Protein AF-U3TZX8-F1 (afdb_monomer_lite)

Foldseek 3Di:
DKDKDKDWDWDDDPWTKIKMKMKMKDKDKFQAPPQLAQAPPPHDDPPDDRGDDGSIFIKMKIKIKMWMWTCPDPFKIKIWMKMWIQMPQQGIDIKTKIWMWGDDPDWKIKIKIKIKDWADDDRQQQDQSRKDKDQQPPDPPDNGIDMDGRHSNDHIDIDIDIDIDMGTHDPHD

Radius of gyration: 23.73 Å; chains: 1; bounding box: 61×24×63 Å

pLDDT: mean 90.84, std 7.26, range [44.66, 97.81]

Structure (mmCIF, N/CA/C/O backbone):
data_AF-U3TZX8-F1
#
_entry.id   AF-U3TZX8-F1
#
loop_
_atom_site.group_PDB
_atom_site.id
_atom_site.type_symbol
_atom_site.label_atom_id
_atom_site.label_alt_id
_atom_site.label_comp_id
_atom_site.label_asym_id
_atom_site.label_entity_id
_atom_site.label_seq_id
_atom_site.pdbx_PDB_ins_code
_atom_site.Cartn_x
_atom_site.Cartn_y
_atom_site.Cartn_z
_atom_site.occupancy
_atom_site.B_iso_or_equiv
_atom_site.auth_seq_id
_atom_site.auth_comp_id
_atom_site.auth_asym_id
_atom_site.auth_atom_id
_atom_site.pdbx_PDB_model_num
ATOM 1 N N . MET A 1 1 ? -4.456 10.167 -11.761 1.00 82.31 1 MET A N 1
ATOM 2 C CA . MET A 1 1 ? -5.877 10.343 -11.396 1.00 82.31 1 MET A CA 1
ATOM 3 C C . MET A 1 1 ? -6.185 9.375 -10.271 1.00 82.31 1 MET A C 1
ATOM 5 O O . MET A 1 1 ? -5.706 8.251 -10.343 1.00 82.31 1 MET A O 1
ATOM 9 N N . LEU A 1 2 ? -6.918 9.809 -9.247 1.00 90.56 2 LEU A N 1
ATOM 10 C CA . LEU A 1 2 ? -7.401 8.951 -8.166 1.00 90.56 2 LEU A CA 1
ATOM 11 C C . LEU A 1 2 ? -8.924 9.084 -8.114 1.00 90.56 2 LEU A C 1
ATOM 13 O O . LEU A 1 2 ? -9.435 10.202 -8.102 1.00 90.56 2 LEU A O 1
ATOM 17 N N . LEU A 1 3 ? -9.617 7.954 -8.120 1.00 92.56 3 LEU A N 1
ATOM 18 C CA . LEU A 1 3 ? -11.042 7.842 -7.849 1.00 92.56 3 LEU A CA 1
ATOM 19 C C . LEU A 1 3 ? -11.211 6.993 -6.594 1.00 92.56 3 LEU A C 1
ATOM 21 O O . LEU A 1 3 ? -10.535 5.979 -6.447 1.00 92.56 3 LEU A O 1
ATOM 25 N N . HIS A 1 4 ? -12.092 7.434 -5.706 1.00 94.56 4 HIS A N 1
ATOM 26 C CA . HIS A 1 4 ? -12.350 6.822 -4.407 1.00 94.56 4 HIS A CA 1
ATOM 27 C C . HIS A 1 4 ? -13.847 6.841 -4.141 1.00 94.56 4 HIS A C 1
ATOM 29 O O . HIS A 1 4 ? -14.499 7.856 -4.397 1.00 94.56 4 HIS A O 1
ATOM 35 N N . SER A 1 5 ? -14.383 5.737 -3.638 1.00 96.38 5 SER A N 1
ATOM 36 C CA . SER A 1 5 ? -15.762 5.654 -3.176 1.00 96.38 5 SER A CA 1
ATOM 37 C C . SER A 1 5 ? -15.844 4.685 -2.011 1.00 96.38 5 SER A C 1
ATOM 39 O O . SER A 1 5 ? -15.346 3.567 -2.101 1.00 96.38 5 SER A O 1
ATOM 41 N N . GLU A 1 6 ? -16.539 5.085 -0.955 1.00 96.44 6 GLU A N 1
ATOM 42 C CA . GLU A 1 6 ? -16.772 4.255 0.223 1.00 96.44 6 GLU A CA 1
ATOM 43 C C . GLU A 1 6 ? -18.182 4.469 0.769 1.00 96.44 6 GLU A C 1
ATOM 45 O O . GLU A 1 6 ? -18.816 5.497 0.516 1.00 96.44 6 GLU A O 1
ATOM 50 N N . ILE A 1 7 ? -18.680 3.468 1.488 1.00 97.19 7 ILE A N 1
ATOM 51 C CA . ILE A 1 7 ? -19.959 3.493 2.190 1.00 97.19 7 ILE A CA 1
ATOM 52 C C . ILE A 1 7 ? -19.735 2.857 3.559 1.00 97.19 7 ILE A C 1
ATOM 54 O O . ILE A 1 7 ? -19.183 1.760 3.640 1.00 97.19 7 ILE A O 1
ATOM 58 N N . SER A 1 8 ? -20.212 3.522 4.610 1.00 96.69 8 SER A N 1
ATOM 59 C CA . SER A 1 8 ? -20.220 2.995 5.976 1.00 96.69 8 SER A CA 1
ATOM 60 C C . SER A 1 8 ? -21.650 2.690 6.407 1.00 96.69 8 SER A C 1
ATOM 62 O O . SER A 1 8 ? -22.543 3.531 6.287 1.00 96.69 8 SER A O 1
ATOM 64 N N . LEU A 1 9 ? -21.870 1.472 6.887 1.00 96.38 9 LEU A N 1
ATOM 65 C CA . LEU A 1 9 ? -23.168 0.940 7.273 1.00 96.38 9 LEU A CA 1
ATOM 66 C C . LEU A 1 9 ? -23.112 0.534 8.748 1.00 96.38 9 LEU A C 1
ATOM 68 O O . LEU A 1 9 ? -22.442 -0.449 9.067 1.00 96.38 9 LEU A O 1
ATOM 72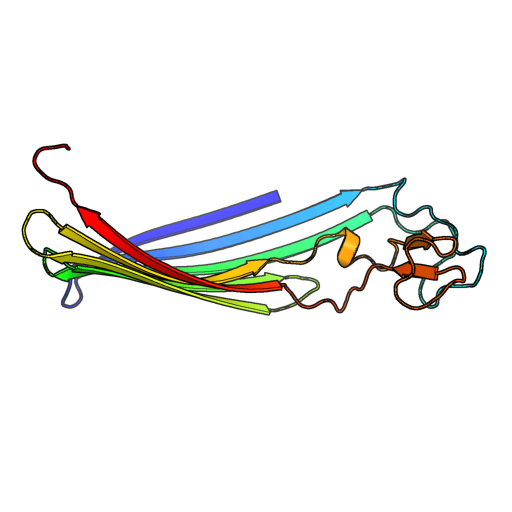 N N . PRO A 1 10 ? -23.795 1.261 9.647 1.00 96.38 10 PRO A N 1
ATOM 73 C CA . PRO A 1 10 ? -23.984 0.810 11.016 1.00 96.38 10 PRO A CA 1
ATOM 74 C C . PRO A 1 10 ? -25.050 -0.292 11.054 1.00 96.38 10 PRO A C 1
ATOM 76 O O . PRO A 1 10 ? -26.106 -0.174 10.426 1.00 96.38 10 PRO A O 1
ATOM 79 N N . PHE A 1 11 ? -24.780 -1.366 11.786 1.00 95.19 11 PHE A N 1
ATOM 80 C CA . PHE A 1 11 ? -25.705 -2.476 11.991 1.00 95.19 11 PHE A CA 1
ATOM 81 C C . PHE A 1 11 ? -25.390 -3.209 13.296 1.00 95.19 11 PHE A C 1
ATOM 83 O O . PHE A 1 11 ? -24.333 -3.032 13.895 1.00 95.19 11 PHE A O 1
ATOM 90 N N . GLU A 1 12 ? -26.325 -4.041 13.739 1.00 95.25 12 GLU A N 1
ATOM 91 C CA . GLU A 1 12 ? -26.188 -4.810 14.970 1.00 95.25 12 GLU A CA 1
ATOM 92 C C . GLU A 1 12 ? -26.341 -6.297 14.645 1.00 95.25 12 GLU A C 1
ATOM 94 O O . GLU A 1 12 ? -27.360 -6.730 14.099 1.00 95.25 12 GLU A O 1
ATOM 99 N N . LEU A 1 13 ? -25.311 -7.085 14.951 1.00 90.31 13 LEU A N 1
ATOM 100 C CA . LEU A 1 13 ? -25.336 -8.540 14.809 1.00 90.31 13 LEU A CA 1
ATOM 101 C C . LEU A 1 13 ? -24.663 -9.178 16.024 1.00 90.31 13 LEU A C 1
ATOM 103 O O . LEU A 1 13 ? -23.505 -9.582 15.985 1.00 90.31 13 LEU A O 1
ATOM 107 N N . GLY A 1 14 ? -25.391 -9.224 17.138 1.00 92.31 14 GLY A N 1
ATOM 108 C CA . GLY A 1 14 ? -24.867 -9.654 18.439 1.00 92.31 14 GLY A CA 1
ATOM 109 C C . GLY A 1 14 ? -24.017 -8.589 19.138 1.00 92.31 14 GLY A C 1
ATOM 110 O O . GLY A 1 14 ? -24.032 -8.529 20.362 1.00 92.31 14 GLY A O 1
ATOM 111 N N . VAL A 1 15 ? -23.339 -7.737 18.369 1.00 95.00 15 VAL A N 1
ATOM 112 C CA . VAL A 1 15 ? -22.621 -6.539 18.815 1.00 95.00 15 VAL A CA 1
ATOM 113 C C . VAL A 1 15 ? -22.952 -5.366 17.892 1.00 95.00 15 VAL A C 1
ATOM 115 O O . VAL A 1 15 ? -23.339 -5.580 16.735 1.00 95.00 15 VAL A O 1
ATOM 118 N N . ASN A 1 16 ? -22.792 -4.139 18.389 1.00 96.25 16 ASN A N 1
ATOM 119 C CA . ASN A 1 16 ? -22.847 -2.950 17.544 1.00 96.25 16 ASN A CA 1
ATOM 120 C C . ASN A 1 16 ? -21.611 -2.921 16.654 1.00 96.25 16 ASN A C 1
ATOM 122 O O . ASN A 1 16 ? -20.487 -3.088 17.132 1.00 96.25 16 ASN A O 1
ATOM 126 N N . GLN A 1 17 ? -21.811 -2.704 15.360 1.00 96.06 17 GLN A N 1
ATOM 127 C CA . GLN A 1 17 ? -20.701 -2.655 14.428 1.00 96.06 17 GLN A CA 1
ATOM 128 C C . GLN A 1 17 ? -20.973 -1.743 13.238 1.00 96.06 17 GLN A C 1
ATOM 130 O O . GLN A 1 17 ? -22.113 -1.487 12.851 1.00 96.06 17 GLN A O 1
ATOM 135 N N . THR A 1 18 ? -19.901 -1.201 12.672 1.00 97.62 18 THR A N 1
ATOM 136 C CA . THR A 1 18 ? -19.956 -0.360 11.476 1.00 97.62 18 THR A CA 1
ATOM 137 C C . THR A 1 18 ? -19.067 -0.961 10.404 1.00 97.62 18 THR A C 1
ATOM 139 O O . THR A 1 18 ? -17.842 -0.867 10.490 1.00 97.62 18 THR A O 1
ATOM 142 N N . ALA A 1 19 ? -19.688 -1.523 9.367 1.00 97.06 19 ALA A N 1
ATOM 143 C CA . ALA A 1 19 ? -18.966 -2.025 8.207 1.00 97.06 19 ALA A CA 1
ATOM 144 C C . ALA A 1 19 ? -18.706 -0.888 7.224 1.00 97.06 19 ALA A C 1
ATOM 146 O O . ALA A 1 19 ? -19.629 -0.183 6.819 1.00 97.06 19 ALA A O 1
ATOM 147 N N . THR A 1 20 ? -17.462 -0.755 6.786 1.00 97.75 20 THR A N 1
ATOM 148 C CA . THR A 1 20 ? -17.052 0.137 5.706 1.00 97.75 20 THR A CA 1
ATOM 149 C C . THR A 1 20 ? -16.625 -0.691 4.505 1.00 97.75 20 THR A C 1
ATOM 151 O O . THR A 1 20 ? -15.752 -1.551 4.589 1.00 97.75 20 THR A O 1
ATOM 154 N N . LEU A 1 21 ? -17.243 -0.422 3.361 1.00 97.56 21 LEU A N 1
ATOM 155 C CA . LEU A 1 21 ? -16.902 -1.032 2.082 1.00 97.56 21 LEU A CA 1
ATOM 156 C C . LEU A 1 21 ? -16.481 0.071 1.127 1.00 97.56 21 LEU A C 1
ATOM 158 O O . LEU A 1 21 ? -17.190 1.067 0.982 1.00 97.56 21 LEU A O 1
ATOM 162 N N . GLY A 1 22 ? -15.362 -0.118 0.439 1.00 97.25 22 GLY A N 1
ATOM 163 C CA . GLY A 1 22 ? -14.889 0.877 -0.504 1.00 97.25 22 GLY A CA 1
ATOM 164 C C . GLY A 1 22 ? -14.098 0.316 -1.666 1.00 97.25 22 GLY A C 1
ATOM 165 O O . GLY A 1 22 ? -13.696 -0.850 -1.716 1.00 97.25 22 GLY A O 1
ATOM 166 N N . THR A 1 23 ? -13.919 1.184 -2.650 1.00 97.50 23 THR A N 1
ATOM 167 C CA . THR A 1 23 ? -13.171 0.924 -3.867 1.00 97.50 23 THR A CA 1
ATOM 168 C C . THR A 1 23 ? -12.342 2.141 -4.235 1.00 97.50 23 THR A C 1
ATOM 170 O O . THR A 1 23 ? -12.775 3.286 -4.091 1.00 97.50 23 THR A O 1
ATOM 173 N N . GLU A 1 24 ? -11.146 1.883 -4.747 1.00 97.00 24 GLU A N 1
ATOM 174 C CA . GLU A 1 24 ? -10.242 2.907 -5.246 1.00 97.00 24 GLU A CA 1
ATOM 175 C C . GLU A 1 24 ? -9.742 2.538 -6.637 1.00 97.00 24 GLU A C 1
ATOM 177 O O . GLU A 1 24 ? -9.511 1.374 -6.958 1.00 97.00 24 GLU A O 1
ATOM 182 N N . TRP A 1 25 ? -9.515 3.547 -7.467 1.00 96.00 25 TRP A N 1
ATOM 183 C CA . TRP A 1 25 ? -8.799 3.393 -8.723 1.00 96.00 25 TRP A CA 1
ATOM 184 C C . TRP A 1 25 ? -7.777 4.511 -8.875 1.00 96.00 25 TRP A C 1
ATOM 186 O O . TRP A 1 25 ? -8.111 5.697 -8.899 1.00 96.00 25 TRP A O 1
ATOM 196 N N . ASN A 1 26 ? -6.508 4.133 -8.982 1.00 95.06 26 ASN A N 1
ATOM 197 C CA . ASN A 1 26 ? -5.388 5.041 -9.145 1.00 95.06 26 ASN A CA 1
ATOM 198 C C . ASN A 1 26 ? -4.704 4.791 -10.489 1.00 95.06 26 ASN A C 1
ATOM 200 O O . ASN A 1 26 ? -4.195 3.706 -10.743 1.00 95.06 26 ASN A O 1
ATOM 204 N N . GLN A 1 27 ? -4.647 5.814 -11.335 1.00 94.06 27 GLN A N 1
ATOM 205 C CA . GLN A 1 27 ? -3.890 5.797 -12.583 1.00 94.06 27 GLN A CA 1
ATOM 206 C C . GLN A 1 27 ? -2.715 6.771 -12.487 1.00 94.06 27 GLN A C 1
ATOM 208 O O . GLN A 1 27 ? -2.909 7.979 -12.296 1.00 94.06 27 GLN A O 1
ATOM 213 N N . GLN A 1 28 ? -1.505 6.262 -12.697 1.00 92.12 28 GLN A N 1
ATOM 214 C CA . GLN A 1 28 ? -0.275 7.044 -12.767 1.00 92.12 28 GLN A CA 1
ATOM 215 C C . GLN A 1 28 ? 0.242 7.053 -14.200 1.00 92.12 28 GLN A C 1
ATOM 217 O O . GLN A 1 28 ? 0.380 6.011 -14.836 1.00 92.12 28 GLN A O 1
ATOM 222 N N . ARG A 1 29 ? 0.532 8.249 -14.714 1.00 90.81 29 ARG A N 1
ATOM 223 C CA . ARG A 1 29 ? 1.157 8.456 -16.022 1.00 90.81 29 ARG A CA 1
ATOM 224 C C . ARG A 1 29 ? 2.328 9.398 -15.844 1.00 90.81 29 ARG A C 1
ATOM 226 O O . ARG A 1 29 ? 2.192 10.438 -15.205 1.00 90.81 29 ARG A O 1
ATOM 233 N N . MET A 1 30 ? 3.453 9.047 -16.439 1.00 90.94 30 MET A N 1
ATOM 234 C CA . MET A 1 30 ? 4.682 9.820 -16.386 1.00 90.94 30 MET A CA 1
ATOM 235 C C . MET A 1 30 ? 5.204 10.022 -17.800 1.00 90.94 30 MET A C 1
ATOM 237 O O . MET A 1 30 ? 5.230 9.085 -18.595 1.00 90.94 30 MET A O 1
ATOM 241 N N . LYS A 1 31 ? 5.623 11.250 -18.102 1.00 91.00 31 LYS A N 1
ATOM 242 C CA . LYS A 1 31 ? 6.384 11.590 -19.302 1.00 91.00 31 LYS A CA 1
ATOM 243 C C . LYS A 1 31 ? 7.730 12.140 -18.853 1.00 9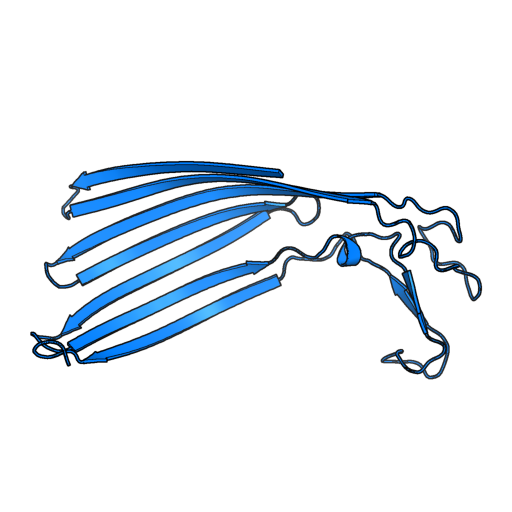1.00 31 LYS A C 1
ATOM 245 O O . LYS A 1 31 ? 7.798 13.278 -18.402 1.00 91.00 31 LYS A O 1
ATOM 250 N N . ASP A 1 32 ? 8.773 11.339 -18.998 1.00 88.00 32 ASP A N 1
ATOM 251 C CA . ASP A 1 32 ? 10.140 11.692 -18.637 1.00 88.00 32 ASP A CA 1
ATOM 252 C C . ASP A 1 32 ? 11.073 11.548 -19.859 1.00 88.00 32 ASP A C 1
ATOM 254 O O . ASP A 1 32 ? 11.477 10.434 -20.220 1.00 88.00 32 ASP A O 1
ATOM 258 N N . PRO A 1 33 ? 11.397 12.668 -20.535 1.00 85.50 33 PRO A N 1
ATOM 259 C CA . PRO A 1 33 ? 12.239 12.666 -21.724 1.00 85.50 33 PRO A CA 1
ATOM 260 C C . PRO A 1 33 ? 13.741 12.628 -21.432 1.00 85.50 33 PRO A C 1
ATOM 262 O O . PRO A 1 33 ? 14.503 12.534 -22.387 1.00 85.50 33 PRO A O 1
ATOM 265 N N . SER A 1 34 ? 14.191 12.730 -20.177 1.00 85.69 34 SER A N 1
ATOM 266 C CA . SER A 1 34 ? 15.620 12.733 -19.835 1.00 85.69 34 SER A CA 1
ATOM 267 C C . SER A 1 34 ? 16.073 11.380 -19.296 1.00 85.69 34 SER A C 1
ATOM 269 O O . SER A 1 34 ? 17.089 10.847 -19.746 1.00 85.69 34 SER A O 1
ATOM 271 N N . SER A 1 35 ? 15.298 10.764 -18.406 1.00 83.12 35 SER A N 1
ATOM 272 C CA . SER A 1 35 ? 15.682 9.523 -17.718 1.00 83.12 35 SER A CA 1
ATOM 273 C C . SER A 1 35 ? 15.738 8.284 -18.619 1.00 83.12 35 SER A C 1
ATOM 275 O O . SER A 1 35 ? 16.271 7.248 -18.231 1.00 83.12 35 SER A O 1
ATOM 277 N N . THR A 1 36 ? 15.201 8.369 -19.836 1.00 79.88 36 THR A N 1
ATOM 278 C CA . THR A 1 36 ? 15.167 7.273 -20.822 1.00 79.88 36 THR A CA 1
ATOM 279 C C . THR A 1 36 ? 16.207 7.439 -21.936 1.00 79.88 36 THR A C 1
ATOM 281 O O . THR A 1 36 ? 16.198 6.690 -22.912 1.00 79.88 36 THR A O 1
ATOM 284 N N . THR A 1 37 ? 17.139 8.389 -21.793 1.00 85.12 37 THR A N 1
ATOM 285 C CA . THR A 1 37 ? 18.092 8.764 -22.857 1.00 85.12 37 THR A CA 1
ATOM 286 C C . THR A 1 37 ? 19.463 8.103 -22.757 1.00 85.12 37 THR A C 1
ATOM 288 O O . THR A 1 37 ? 20.230 8.177 -23.715 1.00 85.12 37 THR A O 1
ATOM 291 N N . GLN A 1 38 ? 19.780 7.427 -21.645 1.00 83.00 38 GLN A N 1
ATOM 292 C CA . GLN A 1 38 ? 21.072 6.761 -21.463 1.00 83.00 38 GLN A CA 1
ATOM 293 C C . GLN A 1 38 ? 21.342 5.786 -22.614 1.00 83.00 38 GLN A C 1
ATOM 295 O O . GLN A 1 38 ? 20.623 4.798 -22.791 1.00 83.00 38 GLN A O 1
ATOM 300 N N . ALA A 1 39 ? 22.392 6.049 -23.389 1.00 79.88 39 ALA A N 1
ATOM 301 C CA . ALA A 1 39 ? 22.756 5.185 -24.497 1.00 79.88 39 ALA A CA 1
ATOM 302 C C . ALA A 1 39 ? 23.349 3.861 -23.991 1.00 79.88 39 ALA A C 1
ATOM 304 O O . ALA A 1 39 ? 24.191 3.848 -23.086 1.00 79.88 39 ALA A O 1
ATOM 305 N N . ALA A 1 40 ? 22.952 2.751 -24.613 1.00 77.94 40 ALA A N 1
ATOM 306 C CA . ALA A 1 40 ? 23.591 1.443 -24.442 1.00 77.94 40 ALA A CA 1
ATOM 307 C C . ALA A 1 40 ? 24.839 1.329 -25.346 1.00 77.94 40 ALA A C 1
ATOM 309 O O . ALA A 1 40 ? 24.918 0.475 -26.226 1.00 77.94 40 ALA A O 1
ATOM 310 N N . SER A 1 41 ? 25.775 2.277 -25.213 1.00 74.94 41 SER A N 1
ATOM 311 C CA . SER A 1 41 ? 26.953 2.399 -26.088 1.00 74.94 41 SER A CA 1
ATOM 312 C C . SER A 1 41 ? 28.083 1.424 -25.747 1.00 74.94 41 SER A C 1
ATOM 314 O O . SER A 1 41 ? 28.903 1.131 -26.610 1.00 74.94 41 SER A O 1
ATOM 316 N N . ASN A 1 42 ? 28.120 0.899 -24.518 1.00 73.81 42 ASN A N 1
ATOM 317 C CA . ASN A 1 42 ? 29.210 0.054 -24.015 1.00 73.81 42 ASN A CA 1
ATOM 318 C C . ASN A 1 42 ? 28.811 -1.433 -23.965 1.00 73.81 42 ASN A C 1
ATOM 320 O O . ASN A 1 42 ? 29.271 -2.184 -23.110 1.00 73.81 42 ASN A O 1
ATOM 324 N N . GLY A 1 43 ? 27.931 -1.838 -24.884 1.00 74.69 43 GLY A N 1
ATOM 325 C CA . GLY A 1 43 ? 27.336 -3.170 -24.973 1.00 74.69 43 GLY A CA 1
ATOM 326 C C . GLY A 1 43 ? 25.822 -3.067 -25.147 1.00 74.69 43 GLY A C 1
ATOM 327 O O . GLY A 1 43 ? 25.161 -2.335 -24.412 1.00 74.69 43 GLY A O 1
ATOM 328 N N . ALA A 1 44 ? 25.269 -3.776 -26.134 1.00 78.19 44 ALA A N 1
ATOM 329 C CA . ALA A 1 44 ? 23.827 -3.795 -26.352 1.00 78.19 44 ALA A CA 1
ATOM 330 C C . ALA A 1 44 ? 23.125 -4.454 -25.156 1.00 78.19 44 ALA A C 1
ATOM 332 O O . ALA A 1 44 ? 23.507 -5.545 -24.734 1.00 78.19 44 ALA A O 1
ATOM 333 N N . VAL A 1 45 ? 22.085 -3.803 -24.634 1.00 80.88 45 VAL A N 1
ATOM 334 C CA . VAL A 1 45 ? 21.213 -4.376 -23.604 1.00 80.88 45 VAL A CA 1
ATOM 335 C C . VAL A 1 45 ? 20.057 -5.081 -24.319 1.00 80.88 45 VAL A C 1
ATOM 337 O O . VAL A 1 45 ? 19.305 -4.414 -25.036 1.00 80.88 45 VAL A O 1
ATOM 340 N N . PRO A 1 46 ? 19.909 -6.412 -24.189 1.00 80.31 46 PRO A N 1
ATOM 341 C CA . PRO A 1 46 ? 18.829 -7.140 -24.845 1.00 80.31 46 PRO A CA 1
ATOM 342 C C . PRO A 1 46 ? 17.449 -6.580 -24.474 1.00 80.31 46 PRO A C 1
ATOM 344 O O . PRO A 1 46 ? 17.187 -6.251 -23.321 1.00 80.31 46 PRO A O 1
ATOM 347 N N . GLY A 1 47 ? 16.552 -6.491 -25.458 1.00 79.06 47 GLY A N 1
ATOM 348 C CA . GLY A 1 47 ? 15.157 -6.098 -25.236 1.00 79.06 47 GLY A CA 1
ATOM 349 C C . GLY A 1 47 ? 14.874 -4.592 -25.234 1.00 79.06 47 GLY A C 1
ATOM 350 O O . GLY A 1 47 ? 13.707 -4.220 -25.138 1.00 79.06 47 GLY A O 1
ATOM 351 N N . ILE A 1 48 ? 15.883 -3.724 -25.394 1.00 83.25 48 ILE A N 1
ATOM 352 C CA . ILE A 1 48 ? 15.682 -2.270 -25.516 1.00 83.25 48 ILE A CA 1
ATOM 353 C C . ILE A 1 48 ? 16.521 -1.636 -26.628 1.00 83.25 48 ILE A C 1
ATOM 355 O O . ILE A 1 48 ? 17.619 -2.086 -26.946 1.00 83.25 48 ILE A O 1
ATOM 359 N N . ALA A 1 49 ? 16.013 -0.547 -27.211 1.00 83.00 49 ALA A N 1
ATOM 360 C CA . ALA A 1 49 ? 16.763 0.250 -28.178 1.00 83.00 49 ALA A CA 1
ATOM 361 C C . ALA A 1 49 ? 17.865 1.071 -27.486 1.00 83.00 49 ALA A C 1
ATOM 363 O O . ALA A 1 49 ? 17.657 1.628 -26.402 1.00 83.00 49 ALA A O 1
ATOM 364 N N . SER A 1 50 ? 19.028 1.211 -28.131 1.00 80.62 50 SER A N 1
ATOM 365 C CA . SER A 1 50 ? 20.142 1.992 -27.576 1.00 80.62 50 SER A CA 1
ATOM 366 C C . SER A 1 50 ? 19.796 3.470 -27.395 1.00 80.62 50 SER A C 1
ATOM 368 O O . SER A 1 50 ? 20.259 4.075 -26.435 1.00 80.62 50 SER A O 1
ATOM 370 N N . THR A 1 51 ? 18.967 4.043 -28.268 1.00 82.69 51 THR A N 1
ATOM 371 C CA . THR A 1 51 ? 18.490 5.435 -28.214 1.00 82.69 51 THR A CA 1
ATOM 372 C C . THR A 1 51 ? 17.021 5.510 -28.643 1.00 82.69 51 THR A C 1
ATOM 374 O O . THR A 1 51 ? 16.462 4.529 -29.130 1.00 82.69 51 THR A O 1
ATOM 377 N N . GLY A 1 52 ? 16.374 6.665 -28.440 1.00 83.12 52 GLY A N 1
ATOM 378 C CA . GLY A 1 52 ? 14.999 6.901 -28.906 1.00 83.12 52 GLY A CA 1
ATOM 379 C C . GLY A 1 52 ? 13.925 6.095 -28.168 1.00 83.12 52 GLY A C 1
ATOM 380 O O . GLY A 1 52 ? 12.862 5.836 -28.727 1.00 83.12 52 GLY A O 1
ATOM 381 N N . ARG A 1 53 ? 14.197 5.671 -26.928 1.00 87.19 53 ARG A N 1
ATOM 382 C CA . ARG A 1 53 ? 13.230 4.934 -26.106 1.00 87.19 53 ARG A CA 1
ATOM 383 C C . ARG A 1 53 ? 12.062 5.831 -25.691 1.00 87.19 53 ARG A C 1
ATOM 385 O O . ARG A 1 53 ? 12.204 7.048 -25.587 1.00 87.19 53 ARG A O 1
ATOM 392 N N . SER A 1 54 ? 10.900 5.218 -25.463 1.00 87.06 54 SER A N 1
ATOM 393 C CA . SER A 1 54 ? 9.685 5.950 -25.091 1.00 87.06 54 SER A CA 1
ATOM 394 C C . SER A 1 54 ? 9.886 6.720 -23.778 1.00 87.06 54 SER A C 1
ATOM 396 O O . SER A 1 54 ? 10.304 6.110 -22.791 1.00 87.06 54 SER A O 1
ATOM 398 N N . PRO A 1 55 ? 9.521 8.015 -23.718 1.00 89.19 55 PRO A N 1
ATOM 399 C CA . PRO A 1 55 ? 9.546 8.787 -22.479 1.00 89.19 55 PRO A CA 1
ATOM 400 C C . PRO A 1 55 ? 8.323 8.515 -21.594 1.00 89.19 55 PRO A C 1
ATOM 402 O O . PRO A 1 55 ? 8.233 9.047 -20.493 1.00 89.19 55 PRO A O 1
ATOM 405 N N . TYR A 1 56 ? 7.344 7.746 -22.078 1.00 90.00 56 TYR A N 1
ATOM 406 C CA . TYR A 1 56 ? 6.085 7.522 -21.378 1.00 90.00 56 TYR A CA 1
ATOM 407 C C . TYR A 1 56 ? 6.121 6.229 -20.563 1.00 90.00 56 TYR A C 1
ATOM 409 O O . TYR A 1 56 ? 6.503 5.179 -21.079 1.00 90.00 56 TYR A O 1
ATOM 417 N N . ALA A 1 57 ? 5.656 6.302 -19.318 1.00 89.75 57 ALA A N 1
ATOM 418 C CA . ALA A 1 57 ? 5.383 5.157 -18.457 1.00 89.75 57 ALA A CA 1
ATOM 419 C C . ALA A 1 57 ? 4.003 5.314 -17.811 1.00 89.75 57 ALA A C 1
ATOM 421 O O . ALA A 1 57 ? 3.577 6.432 -17.505 1.00 89.75 57 ALA A O 1
ATOM 422 N N . GLN A 1 58 ? 3.299 4.203 -17.608 1.00 91.69 58 GLN A N 1
ATOM 423 C CA . GLN A 1 58 ? 1.973 4.206 -16.998 1.00 91.69 58 GLN A CA 1
ATOM 424 C C . GLN A 1 58 ? 1.745 2.957 -16.149 1.00 91.69 58 GLN A C 1
ATOM 426 O O . GLN A 1 58 ? 2.224 1.879 -16.496 1.00 91.69 58 GLN A O 1
ATOM 431 N N . ALA A 1 59 ? 0.988 3.112 -15.069 1.00 93.06 59 ALA A N 1
ATOM 432 C CA . ALA A 1 59 ? 0.526 2.020 -14.226 1.00 93.06 59 ALA A CA 1
ATOM 433 C C . ALA A 1 59 ? -0.842 2.360 -13.634 1.00 93.06 59 ALA A C 1
ATOM 435 O O . ALA A 1 59 ? -1.167 3.531 -13.414 1.00 93.06 59 ALA A O 1
ATOM 436 N N . GLU A 1 60 ? -1.634 1.327 -13.385 1.00 95.06 60 GLU A N 1
ATOM 437 C CA . GLU A 1 60 ? -2.968 1.441 -12.808 1.00 95.06 60 GLU A CA 1
ATOM 438 C C . GLU A 1 60 ? -3.100 0.480 -11.635 1.00 95.06 60 GLU A C 1
ATOM 440 O O . GLU A 1 60 ? -2.596 -0.640 -11.693 1.00 95.06 60 GLU A O 1
ATOM 445 N N . ILE A 1 61 ? -3.774 0.925 -10.578 1.00 96.19 61 ILE A N 1
ATOM 446 C CA . ILE A 1 61 ? -4.106 0.115 -9.412 1.00 96.19 61 ILE A CA 1
ATOM 447 C C . ILE A 1 61 ? -5.600 0.242 -9.177 1.00 96.19 61 ILE A C 1
ATOM 449 O O . ILE A 1 61 ? -6.108 1.348 -9.000 1.00 96.19 61 ILE A O 1
ATOM 453 N N . PHE A 1 62 ? -6.295 -0.885 -9.189 1.00 97.00 62 PHE A N 1
ATOM 454 C CA . PHE A 1 62 ? -7.671 -0.985 -8.733 1.00 97.00 62 PHE A CA 1
ATOM 455 C C . PHE A 1 62 ? -7.691 -1.671 -7.375 1.00 97.00 62 PHE A C 1
ATOM 457 O O . PHE A 1 62 ? -7.085 -2.730 -7.223 1.00 97.00 62 PHE A O 1
ATOM 464 N N . SER A 1 63 ? -8.395 -1.095 -6.412 1.00 97.12 63 SER A N 1
ATOM 465 C CA . SER A 1 63 ? -8.455 -1.611 -5.055 1.00 97.12 63 SER A CA 1
ATOM 466 C C . SER A 1 63 ? -9.890 -1.768 -4.579 1.00 97.12 63 SER A C 1
ATOM 468 O O . SER A 1 63 ? -10.783 -0.992 -4.927 1.00 97.12 63 SER A O 1
ATOM 470 N N . LEU A 1 64 ? -10.090 -2.780 -3.746 1.00 97.31 64 LEU A N 1
ATOM 471 C CA . LEU A 1 64 ? -11.312 -3.032 -2.996 1.00 97.31 64 LEU A CA 1
ATOM 472 C C . LEU A 1 64 ? -10.927 -3.227 -1.541 1.00 97.31 64 LEU A C 1
ATOM 474 O O . LEU A 1 64 ? -9.953 -3.923 -1.258 1.00 97.31 64 LEU A O 1
ATOM 478 N N . PHE A 1 65 ? -11.679 -2.649 -0.620 1.00 97.44 65 PHE A N 1
ATOM 479 C CA . PHE A 1 65 ? -11.446 -2.864 0.798 1.00 97.44 65 PHE A CA 1
ATOM 480 C C . PHE A 1 65 ? -12.754 -3.032 1.553 1.00 97.44 65 PHE A C 1
ATOM 482 O O . PHE A 1 65 ? -13.788 -2.465 1.195 1.00 97.44 65 PHE A O 1
ATOM 489 N N . ALA A 1 66 ? -12.679 -3.851 2.591 1.00 97.81 66 ALA A N 1
ATOM 490 C CA . ALA A 1 66 ? -13.731 -4.053 3.561 1.00 97.81 66 ALA A CA 1
ATOM 491 C C . ALA A 1 66 ? -13.114 -3.939 4.950 1.00 97.81 66 ALA A C 1
ATOM 493 O O . ALA A 1 66 ? -12.098 -4.574 5.232 1.00 97.81 66 ALA A O 1
ATOM 494 N N . GLU A 1 67 ? -13.732 -3.138 5.796 1.00 97.81 67 GLU A N 1
ATOM 495 C CA . GLU A 1 67 ? -13.386 -2.951 7.195 1.00 97.81 67 GLU A CA 1
ATOM 496 C C . GLU A 1 67 ? -14.656 -3.112 8.018 1.00 97.81 67 GLU A C 1
ATOM 498 O O . GLU A 1 67 ? -15.740 -2.752 7.562 1.00 97.81 67 GLU A O 1
ATOM 503 N N . ASP A 1 68 ? -14.538 -3.667 9.212 1.00 97.12 68 ASP A N 1
ATOM 504 C CA . ASP A 1 68 ? -15.634 -3.716 10.168 1.00 97.12 68 ASP A CA 1
ATOM 505 C C . ASP A 1 68 ? -15.121 -3.210 11.505 1.00 97.12 68 ASP A C 1
ATOM 507 O O . ASP A 1 68 ? -14.066 -3.643 11.956 1.00 97.12 68 ASP A O 1
ATOM 511 N N . ASN A 1 69 ? -15.827 -2.269 12.122 1.00 97.00 69 ASN A N 1
ATOM 512 C CA . ASN A 1 69 ? -15.488 -1.771 13.447 1.00 97.00 69 ASN A CA 1
ATOM 513 C C . ASN A 1 69 ? -16.515 -2.296 14.446 1.00 97.00 69 ASN A C 1
ATOM 515 O O . ASN A 1 69 ? -17.661 -1.852 14.419 1.00 97.00 69 ASN A O 1
ATOM 519 N N . MET A 1 70 ? -16.107 -3.243 15.290 1.00 96.38 70 MET A N 1
ATOM 520 C CA . MET A 1 70 ? -16.992 -4.022 16.154 1.00 96.38 70 MET A CA 1
ATOM 521 C C . MET A 1 70 ? -16.797 -3.652 17.629 1.00 96.38 70 MET A C 1
ATOM 523 O O . MET A 1 70 ? -15.696 -3.786 18.170 1.00 96.38 70 MET A O 1
ATOM 527 N N . GLU A 1 71 ? -17.881 -3.260 18.295 1.00 96.75 71 GLU A N 1
ATOM 528 C CA . GLU A 1 71 ? -17.954 -3.006 19.738 1.00 96.75 71 GLU A CA 1
ATOM 529 C C . GLU A 1 71 ? -18.226 -4.324 20.481 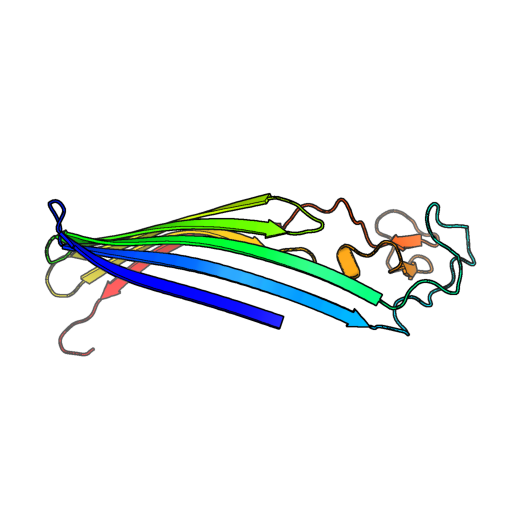1.00 96.75 71 GLU A C 1
ATOM 531 O O . GLU A 1 71 ? -19.363 -4.646 20.821 1.00 96.75 71 GLU A O 1
ATOM 536 N N . LEU A 1 72 ? -17.190 -5.138 20.709 1.00 94.38 72 LEU A N 1
ATOM 537 C CA . LEU A 1 72 ? -17.351 -6.455 21.345 1.00 94.38 72 LEU A CA 1
ATOM 538 C C . LEU A 1 72 ? -17.880 -6.361 22.783 1.00 94.38 72 LEU A C 1
ATOM 540 O O . LEU A 1 72 ? -18.629 -7.230 23.229 1.00 94.38 72 LEU A O 1
ATOM 544 N N . THR A 1 73 ? -17.459 -5.325 23.506 1.00 93.69 73 THR A N 1
ATOM 545 C CA . THR A 1 73 ? -17.963 -4.926 24.826 1.00 93.69 73 THR A CA 1
ATOM 546 C C . THR A 1 73 ? -17.858 -3.405 24.950 1.00 93.69 73 THR A C 1
ATOM 548 O O . THR A 1 73 ? -17.171 -2.776 24.148 1.00 93.69 73 THR A O 1
ATOM 551 N N . ASP A 1 74 ? -18.405 -2.822 26.020 1.00 91.25 74 ASP A N 1
ATOM 552 C CA . ASP A 1 74 ? -18.273 -1.385 26.332 1.00 91.25 74 ASP A CA 1
ATOM 553 C C . ASP A 1 74 ? -16.812 -0.887 26.428 1.00 91.25 74 ASP A C 1
ATOM 555 O O . ASP A 1 74 ? -16.549 0.312 26.386 1.00 91.25 74 ASP A O 1
ATOM 559 N N . SER A 1 75 ? -15.847 -1.802 26.573 1.00 93.62 75 SER A N 1
ATOM 560 C CA . SER A 1 75 ? -14.417 -1.510 26.701 1.00 93.62 75 SER A CA 1
ATOM 561 C C . SER A 1 75 ? -13.553 -2.137 25.606 1.00 93.62 75 SER A C 1
ATOM 563 O O . SER A 1 75 ? -12.334 -1.964 25.639 1.00 93.62 75 SER A O 1
ATOM 565 N N . THR A 1 76 ? -14.135 -2.870 24.651 1.00 95.81 76 THR A N 1
ATOM 566 C CA . THR A 1 76 ? -13.374 -3.673 23.682 1.00 95.81 76 THR A CA 1
ATOM 567 C C . THR A 1 76 ? -13.823 -3.390 22.258 1.00 95.81 76 THR A C 1
ATOM 569 O O . THR A 1 76 ? -14.929 -3.755 21.868 1.00 95.81 76 THR A O 1
ATOM 572 N N . MET A 1 77 ? -12.921 -2.818 21.465 1.00 97.00 77 MET A N 1
ATOM 573 C CA . MET A 1 77 ? -13.108 -2.556 20.038 1.00 97.00 77 MET A CA 1
ATOM 574 C C . MET A 1 77 ? -12.212 -3.471 19.221 1.00 97.00 77 MET A C 1
ATOM 576 O O . MET A 1 77 ? -10.999 -3.504 19.449 1.00 97.00 77 MET A O 1
ATOM 580 N N . LEU A 1 78 ? -12.783 -4.167 18.243 1.00 97.06 78 LEU A N 1
ATOM 581 C CA . LEU A 1 78 ? -12.036 -4.965 17.278 1.00 97.06 78 LEU A CA 1
ATOM 582 C C . LEU A 1 78 ? -12.305 -4.449 15.866 1.00 97.06 78 LEU A C 1
ATOM 584 O O . LEU A 1 78 ? -13.455 -4.312 15.462 1.00 97.06 78 LEU A O 1
ATOM 588 N N . THR A 1 79 ? -11.240 -4.214 15.105 1.00 97.75 79 THR A N 1
ATOM 589 C CA . THR A 1 79 ? -11.319 -3.679 13.744 1.00 97.75 79 THR A CA 1
ATOM 590 C C . THR A 1 79 ? -10.590 -4.597 12.761 1.00 97.75 79 THR A C 1
ATOM 592 O O . THR A 1 79 ? -9.402 -4.388 12.476 1.00 97.75 79 THR A O 1
ATOM 595 N N . PRO A 1 80 ? -11.231 -5.680 12.282 1.00 97.31 80 PRO A N 1
ATOM 596 C CA . PRO A 1 80 ? -10.732 -6.441 11.145 1.00 97.31 80 PRO A CA 1
ATOM 597 C C . PRO A 1 80 ? -10.909 -5.660 9.838 1.00 97.31 80 PRO A C 1
ATOM 599 O O . PRO A 1 80 ? -11.949 -5.058 9.583 1.00 97.31 80 PRO A O 1
ATOM 602 N N . ALA A 1 81 ? -9.913 -5.741 8.962 1.00 97.56 81 ALA A N 1
ATOM 603 C CA . ALA A 1 81 ? -10.008 -5.213 7.611 1.00 97.56 81 ALA A CA 1
ATOM 604 C C . ALA A 1 81 ? -9.229 -6.066 6.608 1.00 97.56 81 ALA A C 1
ATOM 606 O O . ALA A 1 81 ? -8.259 -6.758 6.933 1.00 97.56 81 ALA A O 1
ATOM 607 N N . LEU A 1 82 ? -9.668 -6.017 5.358 1.00 97.75 82 LEU A N 1
ATOM 608 C CA . LEU A 1 82 ? -9.020 -6.673 4.238 1.00 97.75 82 LEU A CA 1
ATOM 609 C C . LEU A 1 82 ? -9.058 -5.754 3.026 1.00 97.75 82 LEU A C 1
ATOM 611 O O . LEU A 1 82 ? -10.125 -5.323 2.592 1.00 97.75 82 LEU A O 1
ATOM 615 N N . ARG A 1 83 ? -7.885 -5.518 2.441 1.00 97.69 83 ARG A N 1
ATOM 616 C CA . ARG A 1 83 ? -7.738 -4.792 1.182 1.00 97.69 83 ARG A CA 1
ATOM 617 C C . ARG A 1 83 ? -7.177 -5.698 0.091 1.00 97.69 83 ARG A C 1
ATOM 619 O O . ARG A 1 83 ? -6.229 -6.450 0.311 1.00 97.69 83 ARG A O 1
ATOM 626 N N . PHE A 1 84 ? -7.776 -5.620 -1.085 1.00 97.25 84 PHE A N 1
ATOM 627 C CA . PHE A 1 84 ? -7.330 -6.238 -2.322 1.00 97.25 84 PHE A CA 1
ATOM 628 C C . PHE A 1 84 ? -6.852 -5.147 -3.272 1.00 97.25 84 PHE A C 1
ATOM 630 O O . PHE A 1 84 ? -7.562 -4.167 -3.476 1.00 97.25 84 PHE A O 1
ATOM 637 N N . ASP A 1 85 ? -5.684 -5.335 -3.879 1.00 96.88 85 ASP A N 1
ATOM 638 C CA . ASP A 1 85 ? -5.113 -4.415 -4.860 1.00 96.88 85 ASP A CA 1
ATOM 639 C C . ASP A 1 85 ? -4.734 -5.193 -6.131 1.00 96.88 85 ASP A C 1
ATOM 641 O O . ASP A 1 85 ? -3.968 -6.154 -6.074 1.00 96.88 85 ASP A O 1
ATOM 645 N N . HIS A 1 86 ? -5.241 -4.775 -7.290 1.00 96.31 86 HIS A N 1
ATOM 646 C CA . HIS A 1 86 ? -4.838 -5.253 -8.611 1.00 96.31 86 HIS A CA 1
ATOM 647 C C . HIS A 1 86 ? -4.023 -4.173 -9.320 1.00 96.31 86 HIS A C 1
ATOM 649 O O . HIS A 1 86 ? -4.564 -3.149 -9.734 1.00 96.31 86 HIS A O 1
ATOM 655 N N . HIS A 1 87 ? -2.724 -4.411 -9.481 1.00 95.50 87 HIS A N 1
ATOM 656 C CA . HIS A 1 87 ? -1.810 -3.540 -10.206 1.00 95.50 87 HIS A CA 1
ATOM 657 C C . HIS A 1 87 ? -1.617 -4.035 -11.647 1.00 95.50 87 HIS A C 1
ATOM 659 O O . HIS A 1 87 ? -1.268 -5.192 -11.861 1.00 95.50 87 HIS A O 1
ATOM 665 N N . SER A 1 88 ? -1.732 -3.148 -12.637 1.00 92.00 88 SER A N 1
ATOM 666 C CA . SER A 1 88 ? -1.716 -3.495 -14.070 1.00 92.00 88 SER A CA 1
ATOM 667 C C . SER A 1 88 ? -0.461 -4.246 -14.538 1.00 92.00 88 SER A C 1
ATOM 669 O O . SER A 1 88 ? -0.536 -5.069 -15.442 1.00 92.00 88 SER A O 1
ATOM 671 N N . ILE A 1 89 ? 0.695 -3.941 -13.939 1.00 89.94 89 ILE A N 1
ATOM 672 C CA . ILE A 1 89 ? 1.984 -4.612 -14.198 1.00 89.94 89 ILE A CA 1
ATOM 673 C C . ILE A 1 89 ? 2.236 -5.779 -13.224 1.00 89.94 89 ILE A C 1
ATOM 675 O O . ILE A 1 89 ? 2.469 -6.903 -13.648 1.00 89.94 89 ILE A O 1
ATOM 679 N N . VAL A 1 90 ? 2.186 -5.519 -11.914 1.00 90.88 90 VAL A N 1
ATOM 680 C CA . VAL A 1 90 ? 2.641 -6.458 -10.870 1.00 90.88 90 VAL A CA 1
ATOM 681 C C . VAL A 1 90 ? 1.607 -7.530 -10.502 1.00 90.88 90 VAL A C 1
ATOM 683 O O . VAL A 1 90 ? 1.955 -8.569 -9.940 1.00 90.88 90 VAL A O 1
ATOM 686 N N . GLY A 1 91 ? 0.335 -7.306 -10.826 1.00 92.56 91 GLY A N 1
ATOM 687 C CA . GLY A 1 91 ? -0.760 -8.221 -10.529 1.00 92.56 91 GLY A CA 1
ATOM 688 C C . GLY A 1 91 ? -1.406 -7.981 -9.164 1.00 92.56 91 GLY A C 1
ATOM 689 O O . GLY A 1 91 ? -1.519 -6.849 -8.699 1.00 92.56 91 GLY A O 1
ATOM 690 N N . ASN A 1 92 ? -1.894 -9.060 -8.554 1.00 95.25 92 ASN A N 1
ATOM 691 C CA . ASN A 1 92 ? -2.779 -9.015 -7.389 1.00 95.25 92 ASN A CA 1
ATOM 692 C C . ASN A 1 92 ? -2.024 -9.031 -6.057 1.00 95.25 92 ASN A C 1
ATOM 694 O O . ASN A 1 92 ? -1.053 -9.771 -5.891 1.00 95.25 92 ASN A O 1
ATOM 698 N N . ASN A 1 93 ? -2.559 -8.319 -5.069 1.00 95.00 93 ASN A N 1
ATOM 699 C CA . ASN A 1 93 ? -2.093 -8.335 -3.693 1.00 95.00 93 ASN A CA 1
ATOM 700 C C . ASN A 1 93 ? -3.261 -8.336 -2.692 1.00 95.00 93 ASN A C 1
ATOM 702 O O . ASN A 1 93 ? -4.304 -7.739 -2.939 1.00 95.00 93 ASN A O 1
ATOM 706 N N . TRP A 1 94 ? -3.048 -8.996 -1.551 1.00 95.94 94 TRP A N 1
ATOM 707 C CA . TRP A 1 94 ? -3.978 -9.031 -0.423 1.00 95.94 94 TRP A CA 1
ATOM 708 C C . TRP A 1 94 ? -3.296 -8.507 0.839 1.00 95.94 94 TRP A C 1
ATOM 710 O O . TRP A 1 94 ? -2.236 -9.007 1.234 1.00 95.94 94 TRP A O 1
ATOM 720 N N . SER A 1 95 ? -3.946 -7.547 1.482 1.00 97.38 95 SER A N 1
ATOM 721 C CA . SER A 1 95 ? -3.463 -6.800 2.640 1.00 97.38 95 SER A CA 1
ATOM 722 C C . SER A 1 95 ? -4.466 -6.943 3.791 1.00 97.38 95 SER A C 1
ATOM 724 O O . SER A 1 95 ? -5.365 -6.112 3.923 1.00 97.38 95 SER A O 1
ATOM 726 N N . PRO A 1 96 ? -4.392 -8.027 4.588 1.00 97.44 96 PRO A N 1
ATOM 727 C CA . PRO A 1 96 ? -5.183 -8.152 5.808 1.00 97.44 96 PRO A CA 1
ATOM 728 C C . PRO A 1 96 ? -4.642 -7.241 6.915 1.00 97.44 96 PRO A C 1
ATOM 730 O O . PRO A 1 96 ? -3.425 -7.055 7.040 1.00 97.44 96 PRO A O 1
ATOM 733 N N . SER A 1 97 ? -5.539 -6.755 7.765 1.00 97.19 97 SER A N 1
ATOM 734 C CA . SER A 1 97 ? -5.213 -6.042 8.996 1.00 97.19 97 SER A CA 1
ATOM 735 C C . SER A 1 97 ? -6.210 -6.339 10.109 1.00 97.19 97 SER A C 1
ATOM 737 O O . SER A 1 97 ? -7.371 -6.658 9.867 1.00 97.19 97 SER A O 1
ATOM 739 N N . LEU A 1 98 ? -5.734 -6.239 11.343 1.00 97.81 98 LEU A N 1
ATOM 740 C CA . LEU A 1 98 ? -6.516 -6.411 12.552 1.00 97.81 98 LEU A CA 1
ATOM 741 C C . LEU A 1 98 ? -5.987 -5.453 13.612 1.00 97.81 98 LEU A C 1
ATOM 743 O O . LEU A 1 98 ? -4.811 -5.528 13.975 1.00 97.81 98 LEU A O 1
ATOM 747 N N . ASN A 1 99 ? -6.863 -4.596 14.120 1.00 97.50 99 ASN A N 1
ATOM 748 C CA . ASN A 1 99 ? -6.573 -3.724 15.250 1.00 97.50 99 ASN A CA 1
ATOM 749 C C . ASN A 1 99 ? -7.513 -4.048 16.414 1.00 97.50 99 ASN A C 1
ATOM 751 O O . ASN A 1 99 ? -8.671 -4.396 16.202 1.00 97.50 99 ASN A O 1
ATOM 755 N N . LEU A 1 100 ? -7.005 -3.956 17.638 1.00 97.12 100 LEU A N 1
ATOM 756 C CA . LEU A 1 100 ? -7.742 -4.172 18.878 1.00 97.12 100 LEU A CA 1
ATOM 757 C C . LEU A 1 100 ? -7.451 -3.015 19.834 1.00 97.12 100 LEU A C 1
ATOM 759 O O . LEU A 1 100 ? -6.289 -2.670 20.051 1.00 97.12 100 LEU A O 1
ATOM 763 N N . SER A 1 101 ? -8.496 -2.483 20.459 1.00 96.88 101 SER A N 1
ATOM 764 C CA . SER A 1 101 ? -8.394 -1.573 21.597 1.00 96.88 101 SER A CA 1
ATOM 765 C C . SER A 1 101 ? -9.175 -2.145 22.775 1.00 96.88 101 SER A C 1
ATOM 767 O O . SER A 1 101 ? -10.362 -2.423 22.648 1.00 96.88 101 SER A O 1
ATOM 769 N N . GLN A 1 102 ? -8.511 -2.313 23.915 1.00 96.38 102 GLN A N 1
ATOM 770 C CA . GLN A 1 102 ? -9.063 -2.898 25.133 1.00 96.38 102 GLN A CA 1
ATOM 771 C C . GLN A 1 102 ? -8.840 -1.953 26.316 1.00 96.38 102 GLN A C 1
ATOM 773 O O . GLN A 1 102 ? -7.700 -1.721 26.718 1.00 96.38 102 GLN A O 1
ATOM 778 N N . GLY A 1 103 ? -9.919 -1.463 26.918 1.00 95.31 103 GLY A N 1
ATOM 779 C CA . GLY A 1 103 ? -9.886 -0.783 28.211 1.00 95.31 103 GLY A CA 1
ATOM 780 C C . GLY A 1 103 ? -9.581 -1.769 29.340 1.00 95.31 103 GLY A C 1
ATOM 781 O O . GLY A 1 103 ? -10.158 -2.860 29.391 1.00 95.31 103 GLY A O 1
ATOM 782 N N . LEU A 1 104 ? -8.665 -1.395 30.230 1.00 92.38 104 LEU A N 1
ATOM 783 C CA . LEU A 1 104 ? -8.218 -2.164 31.391 1.00 92.38 104 LEU A CA 1
ATOM 784 C C . LEU A 1 104 ? -8.469 -1.340 32.665 1.00 92.38 104 LEU A C 1
ATOM 786 O O . LEU A 1 104 ? -7.570 -0.679 33.182 1.00 92.38 104 LEU A O 1
ATOM 790 N N . GLY A 1 105 ? -9.706 -1.377 33.164 1.00 89.44 105 GLY A N 1
ATOM 791 C CA . GLY A 1 105 ? -10.168 -0.452 34.207 1.00 89.44 105 GLY A CA 1
ATOM 792 C C . GLY A 1 105 ? -10.437 0.945 33.640 1.00 89.44 105 GLY A C 1
ATOM 793 O O . GLY A 1 105 ? -10.642 1.084 32.436 1.00 89.44 105 GLY A O 1
ATOM 794 N N . ASP A 1 106 ? -10.426 1.961 34.502 1.00 86.06 106 ASP A N 1
ATOM 795 C CA . ASP A 1 106 ? -10.822 3.325 34.117 1.00 86.06 106 ASP A CA 1
ATOM 796 C C . ASP A 1 106 ? -9.680 4.139 33.479 1.00 86.06 106 ASP A C 1
ATOM 798 O O . ASP A 1 106 ? -9.939 5.074 32.725 1.00 86.06 106 ASP A O 1
ATOM 802 N N . ASP A 1 107 ? -8.421 3.752 33.726 1.00 91.50 107 ASP A N 1
ATOM 803 C CA . ASP A 1 107 ? -7.259 4.593 33.407 1.00 91.50 107 ASP A CA 1
ATOM 804 C C . ASP A 1 107 ? -6.315 4.015 32.345 1.00 91.50 107 ASP A C 1
ATOM 806 O O . ASP A 1 107 ? -5.428 4.722 31.872 1.00 91.50 107 ASP A O 1
ATOM 810 N N . PHE A 1 108 ? -6.440 2.735 31.975 1.00 93.44 108 PHE A N 1
ATOM 811 C CA . PHE A 1 108 ? -5.513 2.080 31.045 1.00 93.44 108 PHE A CA 1
ATOM 812 C C . PHE A 1 108 ? -6.210 1.593 29.778 1.00 93.44 108 PHE A C 1
ATOM 814 O O . PHE A 1 108 ? -7.300 1.030 29.826 1.00 93.44 108 PHE A O 1
ATOM 821 N N . THR A 1 109 ? -5.542 1.735 28.633 1.00 95.44 109 THR A N 1
ATOM 822 C CA . THR A 1 109 ? -5.980 1.176 27.348 1.00 95.44 109 THR A CA 1
ATOM 823 C C . THR A 1 109 ? -4.838 0.419 26.683 1.00 95.44 109 THR A C 1
ATOM 825 O O . THR A 1 109 ? -3.776 0.976 26.408 1.00 95.44 109 THR A O 1
ATOM 828 N N . LEU A 1 110 ? -5.060 -0.859 26.393 1.00 96.00 110 LEU A N 1
ATOM 829 C CA . LEU A 1 110 ? -4.174 -1.689 25.587 1.00 96.00 110 LEU A CA 1
ATOM 830 C C . LEU A 1 110 ? -4.595 -1.595 24.117 1.00 96.00 110 LEU A C 1
ATOM 832 O O . LEU A 1 110 ? -5.719 -1.950 23.769 1.00 96.00 110 LEU A O 1
ATOM 836 N N . LYS A 1 111 ? -3.681 -1.162 23.249 1.00 97.31 111 LYS A N 1
ATOM 837 C CA . LYS A 1 111 ? -3.867 -1.104 21.795 1.00 97.31 111 LYS A CA 1
ATOM 838 C C . LYS A 1 111 ? -2.913 -2.084 21.130 1.00 97.31 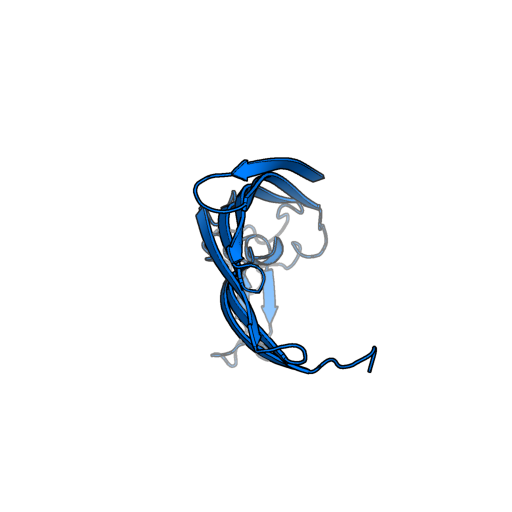111 LYS A C 1
ATOM 840 O O . LYS A 1 111 ? -1.721 -2.107 21.433 1.00 97.31 111 LYS A O 1
ATOM 845 N N . MET A 1 112 ? -3.431 -2.913 20.237 1.00 97.50 112 MET A N 1
ATOM 846 C CA . MET A 1 112 ? -2.639 -3.869 19.469 1.00 97.50 112 MET A CA 1
ATOM 847 C C . MET A 1 112 ? -3.038 -3.800 18.005 1.00 97.50 112 MET A C 1
ATOM 849 O O . MET A 1 112 ? -4.222 -3.717 17.692 1.00 97.50 112 MET A O 1
ATOM 853 N N . GLY A 1 113 ? -2.057 -3.881 17.116 1.00 97.25 113 GLY A N 1
ATOM 854 C CA . GLY A 1 113 ? -2.275 -3.821 15.677 1.00 97.25 113 GLY A CA 1
ATOM 855 C C . GLY A 1 113 ? -1.376 -4.800 14.943 1.00 97.25 113 GLY A C 1
ATOM 856 O O . GLY A 1 113 ? -0.192 -4.944 15.256 1.00 97.25 113 GLY A O 1
ATOM 857 N N . ILE A 1 114 ? -1.928 -5.492 13.953 1.00 97.69 114 ILE A N 1
ATOM 858 C CA . ILE A 1 114 ? -1.170 -6.271 12.976 1.00 97.69 114 ILE A CA 1
ATOM 859 C C . ILE A 1 114 ? -1.741 -6.018 11.591 1.00 97.69 114 ILE A C 1
ATOM 861 O O . ILE A 1 114 ? -2.940 -6.142 11.366 1.00 97.69 114 ILE A O 1
ATOM 865 N N . GLY A 1 115 ? -0.880 -5.705 10.632 1.00 97.19 115 GLY A N 1
ATOM 866 C CA . GLY A 1 115 ? -1.304 -5.469 9.260 1.00 97.19 115 GLY A CA 1
ATOM 867 C C . GLY A 1 115 ? -0.222 -5.814 8.259 1.00 97.19 115 GLY A C 1
ATOM 868 O O . GLY A 1 115 ? 0.973 -5.732 8.549 1.00 97.19 115 GLY A O 1
ATOM 869 N N . ARG A 1 116 ? -0.642 -6.206 7.059 1.00 96.38 116 ARG A N 1
ATOM 870 C CA . ARG A 1 116 ? 0.253 -6.359 5.915 1.00 96.38 116 ARG A CA 1
ATOM 871 C C . ARG A 1 116 ? 0.162 -5.116 5.038 1.00 96.38 116 ARG A C 1
ATOM 873 O O . ARG A 1 116 ? -0.826 -4.922 4.342 1.00 96.38 116 ARG A O 1
ATOM 880 N N . ALA A 1 117 ? 1.208 -4.301 5.058 1.00 92.88 117 ALA A N 1
ATOM 881 C CA . ALA A 1 117 ? 1.352 -3.162 4.165 1.00 92.88 117 ALA A CA 1
ATOM 882 C C . ALA A 1 117 ? 1.781 -3.618 2.765 1.00 92.88 117 ALA A C 1
ATOM 884 O O . ALA A 1 117 ? 2.578 -4.550 2.620 1.00 92.88 117 ALA A O 1
ATOM 885 N N . TYR A 1 118 ? 1.283 -2.911 1.755 1.00 92.19 118 TYR A N 1
ATOM 886 C CA . TYR A 1 118 ? 1.565 -3.129 0.342 1.00 92.19 118 TYR A CA 1
ATOM 887 C C . TYR A 1 118 ? 2.185 -1.881 -0.271 1.00 92.19 118 TYR A C 1
ATOM 889 O O . TYR A 1 118 ? 1.715 -0.766 -0.042 1.00 92.19 118 TYR A O 1
ATOM 897 N N . LYS A 1 119 ? 3.218 -2.074 -1.090 1.00 92.12 119 LYS A N 1
ATOM 898 C CA . LYS A 1 119 ? 3.805 -1.004 -1.887 1.00 92.12 119 LYS A CA 1
ATOM 899 C C . LYS A 1 119 ? 4.127 -1.503 -3.290 1.00 92.12 119 LYS A C 1
ATOM 901 O O . LYS A 1 119 ? 4.958 -2.392 -3.490 1.00 92.12 119 LYS A O 1
ATOM 906 N N . ALA A 1 120 ? 3.467 -0.891 -4.268 1.00 89.12 120 ALA A N 1
ATOM 907 C CA . ALA A 1 120 ? 3.763 -1.101 -5.675 1.00 89.12 120 ALA A CA 1
ATOM 908 C C . ALA A 1 120 ? 5.150 -0.525 -6.036 1.00 89.12 120 ALA A C 1
ATOM 910 O O . ALA A 1 120 ? 5.516 0.541 -5.526 1.00 89.12 120 ALA A O 1
ATOM 911 N N . PRO A 1 121 ? 5.917 -1.181 -6.925 1.00 87.38 121 PRO A N 1
ATOM 912 C CA . PRO A 1 121 ? 7.131 -0.612 -7.494 1.00 87.38 121 PRO A CA 1
ATOM 913 C C . PRO A 1 121 ? 6.843 0.691 -8.247 1.00 87.38 121 PRO A C 1
ATOM 915 O O . PRO A 1 121 ? 5.762 0.887 -8.804 1.00 87.38 121 PRO A O 1
ATOM 918 N N . SER A 1 122 ? 7.831 1.579 -8.314 1.00 87.62 122 SER A N 1
ATOM 919 C CA . SER A 1 122 ? 7.685 2.833 -9.055 1.00 87.62 122 SER A CA 1
ATOM 920 C C . SER A 1 122 ? 7.673 2.617 -10.575 1.00 87.62 122 SER A C 1
ATOM 922 O O . SER A 1 122 ? 8.148 1.599 -11.093 1.00 87.62 122 SER A O 1
ATOM 924 N N . LEU A 1 123 ? 7.200 3.627 -11.316 1.00 87.31 123 LEU A N 1
ATOM 925 C CA . LEU A 1 123 ? 7.227 3.626 -12.785 1.00 87.31 123 LEU A CA 1
ATOM 926 C C . LEU A 1 123 ? 8.647 3.535 -13.361 1.00 87.31 123 LEU A C 1
ATOM 928 O O . LEU A 1 123 ? 8.808 3.060 -14.476 1.00 87.31 123 LEU A O 1
ATOM 932 N N . TYR A 1 124 ? 9.680 3.966 -12.632 1.00 86.19 124 TYR A N 1
ATOM 933 C CA . TYR A 1 124 ? 11.070 3.786 -13.064 1.00 86.19 124 TYR A CA 1
ATOM 934 C C . TYR A 1 124 ? 11.537 2.346 -12.867 1.00 86.19 124 TYR A C 1
ATOM 936 O O . TYR A 1 124 ? 12.161 1.772 -13.754 1.00 86.19 124 TYR A O 1
ATOM 944 N N . GLN A 1 125 ? 11.204 1.751 -11.718 1.00 87.31 125 GLN A N 1
ATOM 945 C CA . GLN A 1 125 ? 11.599 0.385 -11.380 1.00 87.31 125 GLN A CA 1
ATOM 946 C C . GLN A 1 125 ? 10.979 -0.642 -12.329 1.00 87.31 125 GLN A C 1
ATOM 948 O O . GLN A 1 125 ? 11.645 -1.611 -12.666 1.00 87.31 125 GLN A O 1
ATOM 953 N N . THR A 1 126 ? 9.746 -0.415 -12.785 1.00 89.50 126 THR A N 1
ATOM 954 C CA . THR A 1 126 ? 9.022 -1.326 -13.692 1.00 89.50 126 THR A CA 1
ATOM 955 C C . THR A 1 126 ? 9.225 -1.036 -15.174 1.00 89.50 126 THR A C 1
ATOM 957 O O . THR A 1 126 ? 8.792 -1.831 -16.002 1.00 89.50 126 THR A O 1
ATOM 960 N N . ASN A 1 127 ? 9.873 0.074 -15.545 1.00 88.75 127 ASN A N 1
ATOM 961 C CA . ASN A 1 127 ? 10.046 0.455 -16.946 1.00 88.75 127 ASN A CA 1
ATOM 962 C C . ASN A 1 127 ? 11.346 -0.128 -17.528 1.00 88.75 127 ASN A C 1
ATOM 964 O O . ASN A 1 127 ? 12.424 0.367 -17.191 1.00 88.75 127 ASN A O 1
ATOM 968 N N . PRO A 1 128 ? 11.279 -1.079 -18.482 1.00 87.44 128 PRO A N 1
ATOM 969 C CA . PRO A 1 128 ? 12.472 -1.648 -19.112 1.00 87.44 128 PRO A CA 1
ATOM 970 C C . PRO A 1 128 ? 13.341 -0.607 -19.824 1.00 87.44 128 PRO A C 1
ATOM 972 O O . PRO A 1 128 ? 14.537 -0.820 -19.998 1.00 87.44 128 PRO A O 1
ATOM 975 N N . ASN A 1 129 ? 12.751 0.520 -20.244 1.00 87.50 129 ASN A N 1
ATOM 976 C CA . ASN A 1 129 ? 13.451 1.602 -20.936 1.00 87.50 129 ASN A CA 1
ATOM 977 C C . ASN A 1 129 ? 14.276 2.494 -20.001 1.00 87.50 129 ASN A C 1
ATOM 979 O O . ASN A 1 129 ? 15.065 3.315 -20.487 1.00 87.50 129 ASN A O 1
ATOM 983 N N . TYR A 1 130 ? 14.075 2.373 -18.689 1.00 87.62 130 TYR A N 1
ATOM 984 C CA . TYR A 1 130 ? 14.883 3.064 -17.701 1.00 87.62 130 TYR A CA 1
ATOM 985 C C . TYR A 1 130 ? 16.214 2.333 -17.548 1.00 87.62 130 TYR A C 1
ATOM 987 O O . TYR A 1 130 ? 16.252 1.150 -17.208 1.00 87.62 130 TYR A O 1
ATOM 995 N N . LEU A 1 131 ? 17.301 3.043 -17.843 1.00 89.69 131 LEU A N 1
ATOM 996 C CA . LEU A 1 131 ? 18.643 2.485 -17.871 1.00 89.69 131 LEU A CA 1
ATOM 997 C C . LEU A 1 131 ? 19.604 3.457 -17.197 1.00 89.69 131 LEU A C 1
ATOM 999 O O . LEU A 1 131 ? 19.701 4.616 -17.598 1.00 89.69 131 LEU A O 1
ATOM 1003 N N . LEU A 1 132 ? 20.347 2.964 -16.216 1.00 89.00 132 LEU A N 1
ATOM 1004 C CA . LEU A 1 132 ? 21.477 3.656 -15.616 1.00 89.00 132 LEU A CA 1
ATOM 1005 C C . LEU A 1 132 ? 22.762 2.913 -15.954 1.00 89.00 132 LEU A C 1
ATOM 1007 O O . LEU A 1 132 ? 22.772 1.693 -16.113 1.00 89.00 132 LEU A O 1
ATOM 1011 N N . TYR A 1 133 ? 23.852 3.660 -16.060 1.00 89.50 133 TYR A N 1
ATOM 1012 C CA . TYR A 1 133 ? 25.171 3.134 -16.372 1.00 89.50 133 TYR A CA 1
ATOM 1013 C C . TYR A 1 133 ? 26.169 3.542 -15.293 1.00 89.50 133 TYR A C 1
ATOM 1015 O O . TYR A 1 133 ? 26.146 4.674 -14.810 1.00 89.50 133 TYR A O 1
ATOM 1023 N N . SER A 1 134 ? 27.076 2.635 -14.946 1.00 87.88 134 SER A N 1
ATOM 1024 C CA . SER A 1 134 ? 28.213 2.922 -14.078 1.00 87.88 134 SER A CA 1
ATOM 1025 C C . SER A 1 134 ? 29.498 2.394 -14.702 1.00 87.88 134 SER A C 1
ATOM 1027 O O . SER A 1 134 ? 29.527 1.285 -15.225 1.00 87.88 134 SER A O 1
ATOM 1029 N N . ASN A 1 135 ? 30.588 3.156 -14.583 1.00 86.94 135 ASN A N 1
ATOM 1030 C CA . ASN A 1 135 ? 31.938 2.731 -14.977 1.00 86.94 135 ASN A CA 1
ATOM 1031 C C . ASN A 1 135 ? 32.610 1.790 -13.947 1.00 86.94 135 ASN A C 1
ATOM 1033 O O . ASN A 1 135 ? 33.819 1.603 -14.009 1.00 86.94 135 ASN A O 1
ATOM 1037 N N . GLY A 1 136 ? 31.864 1.248 -12.976 1.00 86.62 136 GLY A N 1
ATOM 1038 C CA . GLY A 1 136 ? 32.365 0.290 -11.977 1.00 86.62 136 GLY A CA 1
ATOM 1039 C C . GLY A 1 136 ? 32.060 0.668 -10.526 1.00 86.62 136 GLY A C 1
ATOM 1040 O O . GLY A 1 136 ? 31.833 -0.206 -9.702 1.00 86.62 136 GLY A O 1
ATOM 1041 N N . GLN A 1 137 ? 31.958 1.961 -10.203 1.00 86.38 137 GLN A N 1
ATOM 1042 C CA . GLN A 1 137 ? 31.785 2.430 -8.813 1.00 86.38 137 GLN A CA 1
ATOM 1043 C C . GLN A 1 137 ? 30.468 1.976 -8.161 1.00 86.38 137 GLN A C 1
ATOM 1045 O O . GLN A 1 137 ? 30.411 1.777 -6.954 1.00 86.38 137 GLN A O 1
ATOM 1050 N N . GLY A 1 138 ? 29.404 1.826 -8.955 1.00 85.69 138 GLY A N 1
ATOM 1051 C CA . GLY A 1 138 ? 28.086 1.382 -8.486 1.00 85.69 138 GLY A CA 1
ATOM 1052 C C . GLY A 1 138 ? 27.809 -0.102 -8.728 1.00 85.69 138 GLY A C 1
ATOM 1053 O O . GLY A 1 138 ? 26.681 -0.548 -8.537 1.00 85.69 138 GLY A O 1
ATOM 1054 N N . CYS A 1 139 ? 28.796 -0.860 -9.208 1.00 88.19 139 CYS A N 1
ATOM 1055 C CA . CYS A 1 139 ? 28.604 -2.240 -9.627 1.00 88.19 139 CYS A CA 1
ATOM 1056 C C . CYS A 1 139 ? 28.888 -3.183 -8.452 1.00 88.19 139 CYS A C 1
ATOM 1058 O O . CYS A 1 139 ? 30.030 -3.364 -8.048 1.00 88.19 139 CYS A O 1
ATOM 1060 N N . ALA A 1 140 ? 27.844 -3.812 -7.907 1.00 82.81 140 ALA A N 1
ATOM 1061 C CA . ALA A 1 140 ? 27.948 -4.623 -6.689 1.00 82.81 140 ALA A CA 1
ATOM 1062 C C . ALA A 1 140 ? 28.872 -5.855 -6.810 1.00 82.81 140 ALA A C 1
ATOM 1064 O O . ALA A 1 140 ? 29.382 -6.334 -5.802 1.00 82.81 140 ALA A O 1
ATOM 1065 N N . ALA A 1 141 ? 29.078 -6.380 -8.023 1.00 78.19 141 ALA A N 1
ATOM 1066 C CA . ALA A 1 141 ? 29.800 -7.634 -8.263 1.00 78.19 141 ALA A CA 1
ATOM 1067 C C . ALA A 1 141 ? 30.849 -7.549 -9.392 1.00 78.19 141 ALA A C 1
ATOM 1069 O O . ALA A 1 141 ? 31.269 -8.576 -9.920 1.00 78.19 141 ALA A O 1
ATOM 1070 N N . SER A 1 142 ? 31.255 -6.344 -9.804 1.00 76.06 142 SER A N 1
ATOM 1071 C CA . SER A 1 142 ? 32.229 -6.151 -10.886 1.00 76.06 142 SER A CA 1
ATOM 1072 C C . SER A 1 142 ? 33.044 -4.883 -10.670 1.00 76.06 142 SER A C 1
ATOM 1074 O O . SER A 1 142 ? 32.503 -3.860 -10.266 1.00 76.06 142 SER A O 1
ATOM 1076 N N . THR A 1 143 ? 34.338 -4.937 -10.986 1.00 79.06 143 THR A N 1
ATOM 1077 C CA . THR A 1 143 ? 35.200 -3.747 -11.090 1.00 79.06 143 THR A CA 1
ATOM 1078 C C . THR A 1 143 ? 35.080 -3.056 -12.452 1.00 79.06 143 THR A C 1
ATOM 1080 O O . THR A 1 143 ? 35.574 -1.943 -12.621 1.00 79.06 143 THR A O 1
ATOM 1083 N N . GLY A 1 144 ? 34.439 -3.710 -13.426 1.00 83.69 144 GLY A N 1
ATOM 1084 C CA . GLY A 1 144 ? 34.153 -3.171 -14.751 1.00 83.69 144 GLY A CA 1
ATOM 1085 C C . GLY A 1 144 ? 32.801 -2.465 -14.829 1.00 83.69 144 GLY A C 1
ATOM 1086 O O . GLY A 1 144 ? 32.026 -2.437 -13.875 1.00 83.69 144 GLY A O 1
ATOM 1087 N N . ALA A 1 145 ? 32.507 -1.910 -16.001 1.00 87.25 145 ALA A N 1
ATOM 1088 C CA . ALA A 1 145 ? 31.262 -1.199 -16.238 1.00 87.25 145 ALA A CA 1
ATOM 1089 C C . ALA A 1 145 ? 30.020 -2.103 -16.129 1.00 87.25 145 ALA A C 1
ATOM 1091 O O . ALA A 1 145 ? 30.060 -3.279 -16.493 1.00 87.25 145 ALA A O 1
ATOM 1092 N N . CYS A 1 146 ? 28.903 -1.540 -15.669 1.00 88.12 146 CYS A N 1
ATOM 1093 C CA . CYS A 1 146 ? 27.626 -2.239 -15.571 1.00 88.12 146 CYS A CA 1
ATOM 1094 C C . CYS A 1 146 ? 26.444 -1.330 -15.918 1.00 88.12 146 CYS A C 1
ATOM 1096 O O . CYS A 1 146 ? 26.518 -0.101 -15.833 1.00 88.12 146 CYS A O 1
ATOM 1098 N N . TYR A 1 147 ? 25.337 -1.974 -16.276 1.00 89.31 147 TYR A N 1
ATOM 1099 C CA . TYR A 1 147 ? 24.044 -1.340 -16.480 1.00 89.31 147 TYR A CA 1
ATOM 1100 C C . TYR A 1 147 ? 23.063 -1.776 -15.388 1.00 89.31 147 TYR A C 1
ATOM 1102 O O . TYR A 1 147 ? 23.069 -2.933 -14.969 1.00 89.31 147 TYR A O 1
ATOM 1110 N N . LEU A 1 148 ? 22.201 -0.855 -14.963 1.00 89.25 148 LEU A N 1
ATOM 1111 C CA . LEU A 1 148 ? 21.025 -1.126 -14.142 1.00 89.25 148 LEU A CA 1
ATOM 1112 C C . LEU A 1 148 ? 19.786 -0.795 -14.971 1.00 89.25 148 LEU A C 1
ATOM 1114 O O . LEU A 1 148 ? 19.615 0.345 -15.399 1.00 89.25 148 LEU A O 1
ATOM 1118 N N . GLN A 1 149 ? 18.944 -1.795 -15.196 1.00 90.12 149 GLN A N 1
ATOM 1119 C CA . GLN A 1 149 ? 17.742 -1.688 -16.014 1.00 90.12 149 GLN A CA 1
ATOM 1120 C C . GLN A 1 149 ? 16.497 -1.852 -15.137 1.00 90.12 149 GLN A C 1
ATOM 1122 O O . GLN A 1 149 ? 16.501 -2.661 -14.207 1.00 90.12 149 GLN A O 1
ATOM 1127 N N . GLY A 1 150 ? 15.434 -1.102 -15.436 1.00 89.69 150 GLY A N 1
ATOM 1128 C CA . GLY A 1 150 ? 14.117 -1.374 -14.860 1.00 89.69 150 GLY A CA 1
ATOM 1129 C C . GLY A 1 150 ? 13.609 -2.763 -15.264 1.00 89.69 150 GLY A C 1
ATOM 1130 O O . GLY A 1 150 ? 13.904 -3.259 -16.350 1.00 89.69 150 GLY A O 1
ATOM 1131 N 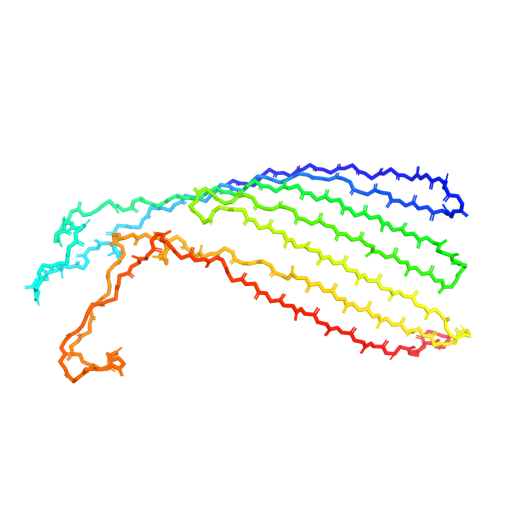N . ASN A 1 151 ? 12.854 -3.406 -14.380 1.00 90.00 151 ASN A N 1
ATOM 1132 C CA . ASN A 1 151 ? 12.377 -4.770 -14.548 1.00 90.00 151 ASN A CA 1
ATOM 1133 C C . ASN A 1 151 ? 10.840 -4.817 -14.413 1.00 90.00 151 ASN A C 1
ATOM 1135 O O . ASN A 1 151 ? 10.316 -4.527 -13.335 1.00 90.00 151 ASN A O 1
ATOM 1139 N N . PRO A 1 152 ? 10.106 -5.185 -15.479 1.00 88.44 152 PRO A N 1
ATOM 1140 C CA . PRO A 1 152 ? 8.648 -5.257 -15.445 1.00 88.44 152 PRO A CA 1
ATOM 1141 C C . PRO A 1 152 ? 8.132 -6.438 -14.607 1.00 88.44 152 PRO A C 1
ATOM 1143 O O . PRO A 1 152 ? 7.001 -6.386 -14.137 1.00 88.44 152 PRO A O 1
ATOM 1146 N N . ASP A 1 153 ? 8.963 -7.453 -14.350 1.00 90.06 153 ASP A N 1
ATOM 1147 C CA . ASP A 1 153 ? 8.614 -8.662 -13.590 1.00 90.06 153 ASP A CA 1
ATOM 1148 C C . ASP A 1 153 ? 8.850 -8.507 -12.074 1.00 90.06 153 ASP A C 1
ATOM 1150 O O . ASP A 1 153 ? 8.912 -9.489 -11.324 1.00 90.06 153 ASP A O 1
ATOM 1154 N N . LEU A 1 154 ? 9.027 -7.271 -11.595 1.00 89.94 154 LEU A N 1
ATOM 1155 C CA . LEU A 1 154 ? 9.176 -7.001 -10.169 1.00 89.94 154 LEU A CA 1
ATOM 1156 C C . LEU A 1 154 ? 7.902 -7.356 -9.407 1.00 89.94 154 LEU A C 1
ATOM 1158 O O . LEU A 1 154 ? 6.792 -6.971 -9.767 1.00 89.94 154 LEU A O 1
ATOM 1162 N N . LYS A 1 155 ? 8.093 -8.035 -8.277 1.00 89.94 155 LYS A N 1
ATOM 1163 C CA . LYS A 1 155 ? 7.032 -8.253 -7.296 1.00 89.94 155 LYS A CA 1
ATOM 1164 C C . LYS A 1 155 ? 6.863 -7.009 -6.433 1.00 89.94 155 LYS A C 1
ATOM 1166 O O . LYS A 1 155 ? 7.820 -6.278 -6.187 1.00 89.94 155 LYS A O 1
ATOM 1171 N N . ALA A 1 156 ? 5.651 -6.808 -5.932 1.00 91.94 156 ALA A N 1
ATOM 1172 C CA . ALA A 1 156 ? 5.383 -5.745 -4.979 1.00 91.94 156 ALA A CA 1
ATOM 1173 C C . ALA A 1 156 ? 6.064 -6.003 -3.633 1.00 91.94 156 ALA A C 1
ATOM 1175 O O . ALA A 1 156 ? 6.180 -7.147 -3.177 1.00 91.94 156 ALA A O 1
ATOM 1176 N N . GLU A 1 157 ? 6.451 -4.915 -2.976 1.00 92.12 157 GLU A N 1
ATOM 1177 C CA . GLU A 1 157 ? 6.983 -4.947 -1.622 1.00 92.12 157 GLU A CA 1
ATOM 1178 C C . GLU A 1 157 ? 5.829 -5.148 -0.635 1.00 92.12 157 GLU A C 1
ATOM 1180 O O . GLU A 1 157 ? 4.775 -4.516 -0.731 1.00 92.12 157 GLU A O 1
ATOM 1185 N N . ASN A 1 158 ? 6.031 -6.057 0.316 1.00 92.31 158 ASN A N 1
ATOM 1186 C CA . ASN A 1 158 ? 5.070 -6.372 1.361 1.00 92.31 158 ASN A CA 1
ATOM 1187 C C . ASN A 1 158 ? 5.770 -6.353 2.716 1.00 92.31 158 ASN A C 1
ATOM 1189 O O . ASN A 1 158 ? 6.852 -6.925 2.845 1.00 92.31 158 ASN A O 1
ATOM 1193 N N . SER A 1 159 ? 5.141 -5.749 3.724 1.00 95.12 159 SER A N 1
ATOM 1194 C CA . SER A 1 159 ? 5.669 -5.721 5.093 1.00 95.12 159 SER A CA 1
ATOM 1195 C C . SER A 1 159 ? 4.591 -6.090 6.095 1.00 95.12 159 SER A C 1
ATOM 1197 O O . SER A 1 159 ? 3.502 -5.524 6.065 1.00 95.12 159 SER A O 1
ATOM 1199 N N . ILE A 1 160 ? 4.893 -7.032 6.989 1.00 96.12 160 ILE A N 1
ATOM 1200 C CA . ILE A 1 160 ? 4.024 -7.342 8.126 1.00 96.12 160 ILE A CA 1
ATOM 1201 C C . ILE A 1 160 ? 4.453 -6.440 9.275 1.00 96.12 160 ILE A C 1
ATOM 1203 O O . ILE A 1 160 ? 5.507 -6.651 9.873 1.00 96.12 160 ILE A O 1
ATOM 1207 N N . ASN A 1 161 ? 3.616 -5.459 9.581 1.00 95.50 161 ASN A N 1
ATOM 1208 C CA . ASN A 1 161 ? 3.841 -4.511 10.658 1.00 95.50 161 ASN A CA 1
ATOM 1209 C C . ASN A 1 161 ? 2.994 -4.929 11.860 1.00 95.50 161 ASN A C 1
ATOM 1211 O O . ASN A 1 161 ? 1.850 -5.361 11.701 1.00 95.50 161 ASN A O 1
ATOM 1215 N N . LYS A 1 162 ? 3.583 -4.851 13.052 1.00 96.56 162 LYS A N 1
ATOM 1216 C CA . LYS A 1 162 ? 2.947 -5.236 14.311 1.00 96.56 162 LYS A CA 1
ATOM 1217 C C . LYS A 1 162 ? 3.278 -4.199 15.366 1.00 96.56 162 LYS A C 1
ATOM 1219 O O . LYS A 1 162 ? 4.432 -3.786 15.458 1.00 96.56 162 LYS A O 1
ATOM 1224 N N . GLU A 1 163 ? 2.300 -3.852 16.181 1.00 96.06 163 GLU A N 1
ATOM 1225 C CA . GLU A 1 163 ? 2.469 -2.940 17.302 1.00 96.06 163 GLU A CA 1
ATOM 1226 C C . GLU A 1 163 ? 1.641 -3.386 18.504 1.00 96.06 163 GLU A C 1
ATOM 1228 O O . GLU A 1 163 ? 0.586 -4.009 18.371 1.00 96.06 163 GLU A O 1
ATOM 1233 N N . VAL A 1 164 ? 2.164 -3.084 19.688 1.00 96.44 164 VAL A N 1
ATOM 1234 C CA . VAL A 1 164 ? 1.506 -3.281 20.977 1.00 96.44 164 VAL A CA 1
ATOM 1235 C C . VAL A 1 164 ? 1.857 -2.065 21.821 1.00 96.44 164 VAL A C 1
ATOM 1237 O O . VAL A 1 164 ? 3.036 -1.754 21.991 1.00 96.44 164 VAL A O 1
ATOM 1240 N N . GLY A 1 165 ? 0.844 -1.375 22.330 1.00 96.44 165 GLY A N 1
ATOM 1241 C CA . GLY A 1 165 ? 0.989 -0.172 23.135 1.00 96.44 165 GLY A CA 1
ATOM 1242 C C . GLY A 1 165 ? 0.056 -0.207 24.335 1.00 96.44 165 GLY A C 1
ATOM 1243 O O . GLY A 1 165 ? -1.087 -0.645 24.229 1.00 96.44 165 GLY A O 1
ATOM 1244 N N . LEU A 1 166 ? 0.549 0.262 25.476 1.00 95.25 166 LEU A N 1
ATOM 1245 C CA . LEU A 1 166 ? -0.253 0.488 26.670 1.00 95.25 166 LEU A CA 1
ATOM 1246 C C . LEU A 1 166 ? -0.276 1.990 26.939 1.00 95.25 166 LEU A C 1
ATOM 1248 O O . LEU A 1 166 ? 0.775 2.617 27.061 1.00 95.25 166 LEU A O 1
ATOM 1252 N N . GLU A 1 167 ? -1.472 2.548 27.004 1.00 93.94 167 GLU A N 1
ATOM 1253 C CA . GLU A 1 167 ? -1.727 3.962 27.248 1.00 93.94 167 GLU A CA 1
ATOM 1254 C C . GLU A 1 167 ? -2.357 4.116 28.632 1.00 93.94 167 GLU A C 1
ATOM 1256 O O . GLU A 1 167 ? -3.236 3.334 28.994 1.00 93.94 167 GLU A O 1
ATOM 1261 N N . TRP A 1 168 ? -1.899 5.104 29.398 1.00 92.19 168 TRP A N 1
ATOM 1262 C CA . TRP A 1 168 ? -2.519 5.525 30.652 1.00 92.19 168 TRP A CA 1
ATOM 1263 C C . TRP A 1 168 ? -3.087 6.927 30.468 1.00 92.19 168 TRP A C 1
ATOM 1265 O O . TRP A 1 168 ? -2.423 7.771 29.863 1.00 92.19 168 TRP A O 1
ATOM 1275 N N . LYS A 1 169 ? -4.300 7.157 30.965 1.00 87.62 169 LYS A N 1
ATOM 1276 C CA . LYS A 1 169 ? -4.972 8.452 30.913 1.00 87.62 169 LYS A CA 1
ATOM 1277 C C . LYS A 1 169 ? -5.890 8.605 32.119 1.00 87.62 169 LYS A C 1
ATOM 1279 O O . LYS A 1 169 ? -6.835 7.836 32.254 1.00 87.62 169 LYS A O 1
ATOM 1284 N N . HIS A 1 170 ? -5.664 9.632 32.933 1.00 86.19 170 HIS A N 1
ATOM 1285 C CA . HIS A 1 170 ? -6.480 9.919 34.116 1.00 86.19 170 HIS A CA 1
ATOM 1286 C C . HIS A 1 170 ? -6.793 11.415 34.190 1.00 86.19 170 HIS A C 1
ATOM 1288 O O . HIS A 1 170 ? -5.893 12.250 34.158 1.00 86.19 170 HIS A O 1
ATOM 1294 N N . GLU A 1 171 ? -8.080 11.767 34.253 1.00 76.19 171 GLU A N 1
ATOM 1295 C CA . GLU A 1 171 ? -8.553 13.157 34.414 1.00 76.19 171 GLU A CA 1
ATOM 1296 C C . GLU A 1 171 ? -7.936 14.190 33.436 1.00 76.19 171 GLU A C 1
ATOM 1298 O O . GLU A 1 171 ? -7.797 15.370 33.750 1.00 76.19 171 GLU A O 1
ATOM 1303 N N . GLY A 1 172 ? -7.600 13.769 32.211 1.00 61.66 172 GLY A N 1
ATOM 1304 C CA . GLY A 1 172 ? -7.084 14.658 31.161 1.00 61.66 172 GLY A CA 1
ATOM 1305 C C . GLY A 1 172 ? -5.562 14.843 31.134 1.00 61.66 172 GLY A C 1
ATOM 1306 O O . GLY A 1 172 ? -5.089 15.610 30.292 1.00 61.66 172 GLY A O 1
ATOM 1307 N N . TYR A 1 173 ? -4.824 14.125 31.986 1.00 44.66 173 TYR A N 1
ATOM 1308 C CA . TYR A 1 173 ? -3.365 13.983 31.945 1.00 44.66 173 TYR A CA 1
ATOM 1309 C C . TYR A 1 173 ? -2.942 12.587 31.481 1.00 44.66 173 TYR A C 1
ATOM 1311 O O . TYR A 1 173 ? -3.735 11.628 31.656 1.00 44.66 173 TYR A O 1
#

Secondary structure (DSSP, 8-state):
-EEEEEEEE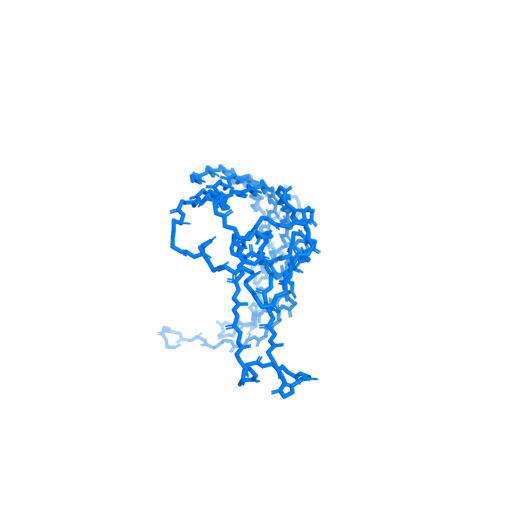EEESSSEEEEEEEEEEEEEEEE-SSTT----TTSPPTTS-SS----EEEEEEEEEEEEEEEEEETTEEEEEEEEEEEETTTEEEEEEEEEEEEEETTTEEEEEEEEEEEEPPPTTTT-TT-EEEESSTT-TT-SS-EEEE--TTPPPEEEEEEEEEEEE-STT-

Sequence (173 aa):
MLLHSEISLPFELGVNQTATLGTEWNQQRMKDPSSTTQAASNGAVPGIASTGRSPYAQAEIFSLFAEDNMELTDSTMLTPALRFDHHSIVGNNWSPSLNLSQGLGDDFTLKMGIGRAYKAPSLYQTNPNYLLYSNGQGCAASTGACYLQGNPDLKAENSINKEVGLEWKHEGY